Protein AF-A0A7Y5NGP0-F1 (afdb_monomer)

Nearest PDB structures (foldseek):
  4xt4-assembly1_A  TM=9.020E-01  e=5.538E-05  Mycobacterium tuberculosis H37Rv
  2p4g-assembly1_A-2  TM=9.207E-01  e=8.532E-04  Corynebacterium diphtheriae NCTC 13129
  5xux-assembly3_F  TM=7.851E-01  e=2.187E-02  Methanosarcina mazei Go1
  5xv0-assembly1_A  TM=7.737E-01  e=2.330E-02  Methanosarcina mazei Go1
  5xv2-assembly1_A-2  TM=7.845E-01  e=6.049E-02  Methanosarcina mazei Go1

pLDDT: mean 87.12, std 15.7, range [36.25, 97.5]

Mean predicted aligned error: 6.23 Å

Radius of gyration: 15.65 Å; Cα contacts (8 Å, |Δi|>4): 107; chains: 1; bounding box: 39×34×38 Å

Secondary structure (DSSP, 8-state):
----SSS--SSPP--S--HHHHHHHTPPPSSS---------TTS-SS-TTS-SGGG--HHHHHHHHHHHHT-S-EEEEHHHHHHHT-------HHHHHHHHHTT--S---EEEE-S--

Solvent-accessible surface area (backbone atoms only — not comparable to full-atom values): 7896 Å² total; per-residue (Å²): 136,86,82,89,62,99,57,89,76,84,60,80,82,85,69,90,69,50,72,68,50,48,50,64,75,64,54,77,71,90,77,93,79,87,82,89,86,85,68,60,50,96,89,66,43,57,43,34,98,86,71,33,50,73,74,71,55,52,74,70,56,49,53,52,52,52,51,56,53,42,74,37,83,58,47,78,45,49,44,65,54,42,62,76,71,61,63,68,89,67,72,53,60,77,89,46,45,64,67,24,44,78,70,73,44,67,77,73,44,51,73,46,73,47,68,97,71,132

Structure (mmCIF, N/CA/C/O backbone):
data_AF-A0A7Y5NGP0-F1
#
_entry.id   AF-A0A7Y5NGP0-F1
#
loop_
_atom_site.group_PDB
_atom_site.id
_atom_site.type_symbol
_atom_site.label_atom_id
_atom_site.label_alt_id
_atom_site.label_comp_id
_atom_site.label_asym_id
_atom_site.label_entity_id
_atom_site.label_seq_id
_atom_site.pdbx_PDB_ins_code
_atom_site.Cartn_x
_atom_site.Cartn_y
_atom_site.Cartn_z
_atom_site.occupancy
_atom_site.B_iso_or_equiv
_atom_site.auth_seq_id
_atom_site.auth_comp_id
_atom_site.auth_asym_id
_atom_site.auth_atom_id
_atom_site.pdbx_PDB_model_num
ATOM 1 N N . MET A 1 1 ? 1.055 -15.756 1.545 1.00 36.75 1 MET A N 1
ATOM 2 C CA . MET A 1 1 ? 2.058 -14.928 2.247 1.00 36.75 1 MET A CA 1
ATOM 3 C C . MET A 1 1 ? 3.434 -15.407 1.804 1.00 36.75 1 MET A C 1
ATOM 5 O O . MET A 1 1 ? 3.797 -16.524 2.141 1.00 36.75 1 MET A O 1
ATOM 9 N N . ARG A 1 2 ? 4.146 -14.650 0.958 1.00 38.06 2 ARG A N 1
ATOM 10 C CA . ARG A 1 2 ? 5.530 -14.975 0.566 1.00 38.06 2 ARG A CA 1
ATOM 11 C C . ARG A 1 2 ? 6.443 -14.203 1.513 1.00 38.06 2 ARG A C 1
ATOM 13 O O . ARG A 1 2 ? 6.460 -12.981 1.473 1.00 38.06 2 ARG A O 1
ATOM 20 N N . LEU A 1 3 ? 7.101 -14.919 2.417 1.00 36.25 3 LEU A N 1
ATOM 21 C CA . LEU A 1 3 ? 7.978 -14.350 3.436 1.00 36.25 3 LEU A CA 1
ATOM 22 C C . LEU A 1 3 ? 9.305 -13.909 2.786 1.00 36.25 3 LEU A C 1
ATOM 24 O O . LEU A 1 3 ? 9.927 -14.702 2.081 1.00 36.25 3 LEU A O 1
ATOM 28 N N . LEU A 1 4 ? 9.729 -12.663 3.017 1.00 46.25 4 LEU A N 1
ATOM 29 C CA . LEU A 1 4 ? 11.017 -12.106 2.581 1.00 46.25 4 LEU A CA 1
ATOM 30 C C . LEU A 1 4 ? 11.838 -11.727 3.828 1.00 46.25 4 LEU A C 1
ATOM 32 O O . LEU A 1 4 ? 11.944 -10.566 4.192 1.00 46.25 4 LEU A O 1
ATOM 36 N N . VAL A 1 5 ? 12.354 -12.730 4.534 1.00 41.84 5 VAL A N 1
ATOM 37 C CA . VAL A 1 5 ? 13.220 -12.597 5.726 1.00 41.84 5 VAL A CA 1
ATOM 38 C C . VAL A 1 5 ? 14.360 -13.608 5.531 1.00 41.84 5 VAL A C 1
ATOM 40 O O . VAL A 1 5 ? 14.097 -14.626 4.882 1.00 41.84 5 VAL A O 1
ATOM 43 N N . PRO A 1 6 ? 15.607 -13.384 6.002 1.00 39.66 6 PRO A N 1
ATOM 44 C CA . PRO A 1 6 ? 16.751 -14.208 5.610 1.00 39.66 6 PRO A CA 1
ATOM 45 C C . PRO A 1 6 ? 16.741 -15.596 6.274 1.00 39.66 6 PRO A C 1
ATOM 47 O O . PRO A 1 6 ? 17.521 -15.908 7.162 1.00 39.66 6 PRO A O 1
ATOM 50 N N . GLY A 1 7 ? 15.875 -16.470 5.777 1.00 42.53 7 GLY A N 1
ATOM 51 C CA . GLY A 1 7 ? 16.286 -17.788 5.325 1.00 42.53 7 GLY A CA 1
ATOM 52 C C . GLY A 1 7 ? 16.534 -17.674 3.826 1.00 42.53 7 GLY A C 1
ATOM 53 O O . GLY A 1 7 ? 15.884 -16.871 3.156 1.00 42.53 7 GLY A O 1
ATOM 54 N N . ARG A 1 8 ? 17.487 -18.431 3.276 1.00 49.25 8 ARG A N 1
ATOM 55 C CA . ARG A 1 8 ? 17.652 -18.523 1.819 1.00 49.25 8 ARG A CA 1
ATOM 56 C C . ARG A 1 8 ? 16.288 -18.894 1.243 1.00 49.25 8 ARG A C 1
ATOM 58 O O . ARG A 1 8 ? 15.870 -20.038 1.369 1.00 49.25 8 ARG A O 1
ATOM 65 N N . SER A 1 9 ? 15.593 -17.933 0.640 1.00 56.59 9 SER A N 1
ATOM 66 C CA . SER A 1 9 ? 14.243 -18.137 0.108 1.00 56.59 9 SER A CA 1
ATOM 67 C C . SER A 1 9 ? 14.227 -19.199 -0.996 1.00 56.59 9 SER A C 1
ATOM 69 O O . SER A 1 9 ? 13.156 -19.602 -1.435 1.00 56.59 9 SER A O 1
ATOM 71 N N . GLY A 1 10 ? 15.409 -19.622 -1.474 1.00 52.28 10 GLY A N 1
ATOM 72 C CA . GLY A 1 10 ? 15.593 -20.466 -2.651 1.00 52.28 10 GLY A CA 1
ATOM 73 C C . GLY A 1 10 ? 15.205 -19.745 -3.939 1.00 52.28 10 GLY A C 1
ATOM 74 O O . GLY A 1 10 ? 15.328 -20.304 -5.022 1.00 52.28 10 GLY A O 1
ATOM 75 N N . LEU A 1 11 ? 14.737 -18.503 -3.820 1.00 53.16 11 LEU A N 1
ATOM 76 C CA . LEU A 1 11 ? 14.261 -17.693 -4.915 1.00 53.16 11 LEU A CA 1
ATOM 77 C C . LEU A 1 11 ? 15.411 -16.781 -5.328 1.00 53.16 11 LEU A C 1
ATOM 79 O O . LEU A 1 11 ? 16.079 -16.220 -4.451 1.00 53.16 11 LEU A O 1
ATOM 83 N N . PRO A 1 12 ? 15.662 -16.636 -6.637 1.00 53.91 12 PRO A N 1
ATOM 84 C CA . PRO A 1 12 ? 16.647 -15.680 -7.106 1.00 53.91 12 PRO A CA 1
ATOM 85 C C . PRO A 1 12 ? 16.307 -14.306 -6.524 1.00 53.91 12 PRO A C 1
ATOM 87 O O . PRO A 1 12 ? 15.133 -13.921 -6.472 1.00 53.91 12 PRO A O 1
ATOM 90 N N . ALA A 1 13 ? 17.330 -13.596 -6.044 1.00 55.75 13 ALA A N 1
ATOM 91 C CA . ALA A 1 13 ? 17.167 -12.202 -5.672 1.00 55.75 13 ALA A CA 1
ATOM 92 C C . ALA A 1 13 ? 16.635 -11.463 -6.903 1.00 55.75 13 ALA A C 1
ATOM 94 O O . ALA A 1 13 ? 17.232 -11.530 -7.977 1.00 55.75 13 ALA A O 1
ATOM 95 N N . LEU A 1 14 ? 15.484 -10.815 -6.754 1.00 60.25 14 LEU A N 1
ATOM 96 C CA . LEU A 1 14 ? 14.992 -9.900 -7.768 1.00 60.25 14 LEU A CA 1
ATOM 97 C C . LEU A 1 14 ? 15.787 -8.606 -7.575 1.00 60.25 14 LEU A C 1
ATOM 99 O O . LEU A 1 14 ? 15.468 -7.818 -6.691 1.00 60.25 14 LEU A O 1
ATOM 103 N N . ALA A 1 15 ? 16.886 -8.466 -8.312 1.00 63.62 15 ALA A N 1
ATOM 104 C CA . ALA A 1 15 ? 17.643 -7.223 -8.395 1.00 63.62 15 ALA A CA 1
ATOM 105 C C . ALA A 1 15 ? 17.065 -6.355 -9.520 1.00 63.62 15 ALA A C 1
ATOM 107 O O . ALA A 1 15 ? 16.530 -6.891 -10.492 1.00 63.62 15 ALA A O 1
ATOM 108 N N . ASP A 1 16 ? 17.171 -5.035 -9.363 1.00 71.69 16 ASP A N 1
ATOM 109 C CA . ASP A 1 16 ? 16.907 -4.055 -10.424 1.00 71.69 16 ASP A CA 1
ATOM 110 C C . ASP A 1 16 ? 15.495 -4.139 -11.036 1.00 71.69 16 ASP A C 1
ATOM 112 O O . ASP A 1 16 ? 15.316 -4.030 -12.249 1.00 71.69 16 ASP A O 1
ATOM 116 N N . LEU A 1 17 ? 14.472 -4.358 -10.198 1.00 83.00 17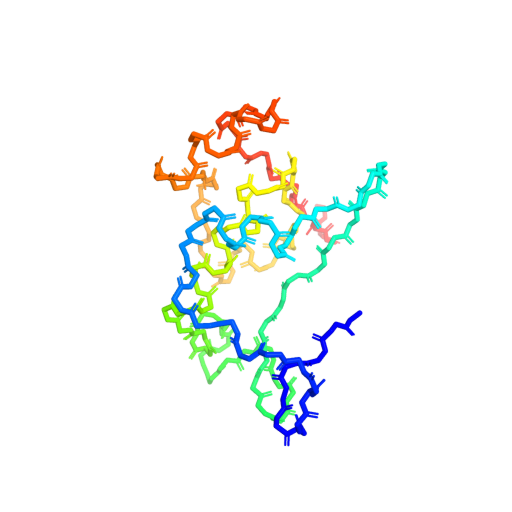 LEU A N 1
ATOM 117 C CA . LEU A 1 17 ? 13.084 -4.292 -10.653 1.00 83.00 17 LEU A CA 1
ATOM 118 C C . LEU A 1 17 ? 12.686 -2.841 -10.929 1.00 83.00 17 LEU A C 1
ATOM 120 O O . LEU A 1 17 ? 12.701 -2.006 -10.026 1.00 83.00 17 LEU A O 1
ATOM 124 N N . ASP A 1 18 ? 12.265 -2.583 -12.161 1.00 88.75 18 ASP A N 1
ATOM 125 C CA . ASP A 1 18 ? 11.506 -1.394 -12.523 1.00 88.75 18 ASP A CA 1
ATOM 126 C C . ASP A 1 18 ? 10.024 -1.538 -12.121 1.00 88.75 18 ASP A C 1
ATOM 128 O O . ASP A 1 18 ? 9.573 -2.584 -11.635 1.00 88.75 18 ASP A O 1
ATOM 132 N N . ASP A 1 19 ? 9.243 -0.480 -12.340 1.00 90.25 19 ASP A N 1
ATOM 133 C CA . ASP A 1 19 ? 7.815 -0.456 -12.010 1.00 90.25 19 ASP A CA 1
ATOM 134 C C . ASP A 1 19 ? 7.036 -1.578 -12.718 1.00 90.25 19 ASP A C 1
ATOM 136 O O . ASP A 1 19 ? 6.185 -2.230 -12.110 1.00 90.25 19 ASP A O 1
ATOM 140 N N . ALA A 1 20 ? 7.365 -1.874 -13.981 1.00 91.88 20 ALA A N 1
ATOM 141 C CA . ALA A 1 20 ? 6.750 -2.965 -14.737 1.00 91.88 20 ALA A CA 1
ATOM 142 C C . ALA A 1 20 ? 7.079 -4.341 -14.125 1.00 91.88 20 ALA A C 1
ATOM 144 O O . ALA A 1 20 ? 6.213 -5.218 -14.001 1.00 91.88 20 ALA A O 1
ATOM 145 N N . GLY A 1 21 ? 8.325 -4.530 -13.692 1.00 91.81 21 GLY A N 1
ATOM 146 C CA . GLY A 1 21 ? 8.778 -5.699 -12.953 1.00 91.81 21 GLY A CA 1
ATOM 147 C C . GLY A 1 21 ? 8.018 -5.875 -11.642 1.00 91.81 21 GLY A C 1
ATOM 148 O O . GLY A 1 21 ? 7.555 -6.984 -11.352 1.00 91.81 21 GLY A O 1
ATOM 149 N N . LEU A 1 22 ? 7.822 -4.794 -10.884 1.00 91.94 22 LEU A N 1
ATOM 150 C CA . LEU A 1 22 ? 7.032 -4.805 -9.652 1.00 91.94 22 LEU A CA 1
ATOM 151 C C . LEU A 1 22 ? 5.551 -5.108 -9.916 1.00 91.94 22 LEU A C 1
ATOM 153 O O . LEU A 1 22 ? 4.981 -5.937 -9.205 1.00 91.94 22 LEU A O 1
ATOM 157 N N . PHE A 1 23 ? 4.946 -4.538 -10.963 1.00 92.75 23 PHE A N 1
ATOM 158 C CA . PHE A 1 23 ? 3.572 -4.852 -11.382 1.00 92.75 23 PHE A CA 1
ATOM 159 C C . PHE A 1 23 ? 3.387 -6.344 -11.650 1.00 92.75 23 PHE A C 1
ATOM 161 O O . PHE A 1 23 ? 2.423 -6.948 -11.181 1.00 92.75 23 PHE A O 1
ATOM 168 N N . ARG A 1 24 ? 4.344 -6.965 -12.345 1.00 90.94 24 ARG A N 1
ATOM 169 C CA . ARG A 1 24 ? 4.316 -8.404 -12.629 1.00 90.94 24 ARG A CA 1
ATOM 170 C C . ARG A 1 24 ? 4.471 -9.247 -11.364 1.00 90.94 24 ARG A C 1
ATOM 172 O O . ARG A 1 24 ? 3.759 -10.233 -11.198 1.00 90.94 24 ARG A O 1
ATOM 179 N N . VAL A 1 25 ? 5.389 -8.880 -10.468 1.00 91.62 25 VAL A N 1
ATOM 180 C CA . VAL A 1 25 ? 5.634 -9.621 -9.215 1.00 91.62 25 VAL A CA 1
ATOM 181 C C . VAL A 1 25 ? 4.440 -9.527 -8.264 1.00 91.62 25 VAL A C 1
ATOM 183 O O . VAL A 1 25 ? 4.124 -10.498 -7.574 1.00 91.62 25 VAL A O 1
ATOM 186 N N . TYR A 1 26 ? 3.765 -8.379 -8.248 1.00 93.50 26 TYR A N 1
ATOM 187 C CA . TYR A 1 26 ? 2.604 -8.113 -7.406 1.00 93.50 26 TYR A CA 1
ATOM 188 C C . TYR A 1 26 ? 1.263 -8.290 -8.123 1.00 93.50 26 TYR A C 1
ATOM 190 O O . TYR A 1 26 ? 0.235 -7.943 -7.531 1.00 93.50 26 TYR A O 1
ATOM 198 N N . ALA A 1 27 ? 1.231 -8.862 -9.328 1.00 92.31 27 ALA A N 1
ATOM 199 C CA . ALA A 1 27 ? -0.002 -9.070 -10.077 1.00 92.31 27 ALA A CA 1
ATOM 200 C C . ALA A 1 27 ? -1.063 -9.790 -9.224 1.00 92.31 27 ALA A C 1
ATOM 202 O O . ALA A 1 27 ? -0.765 -10.675 -8.411 1.00 92.31 27 ALA A O 1
ATOM 2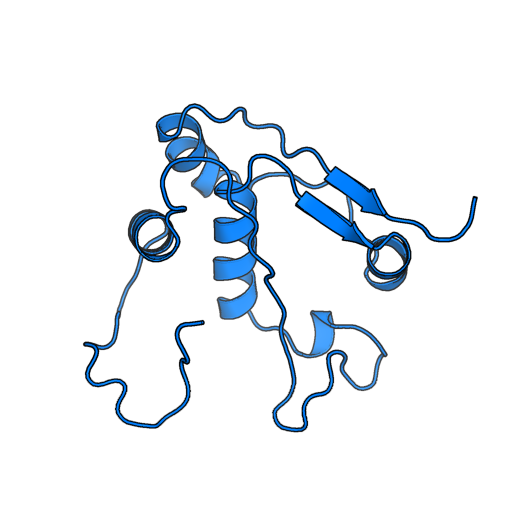03 N N . CYS A 1 28 ? -2.313 -9.353 -9.352 1.00 89.12 28 CYS A N 1
ATOM 204 C CA . CYS A 1 28 ? -3.435 -9.999 -8.684 1.00 89.12 28 CYS A CA 1
ATOM 205 C C . CYS A 1 28 ? -3.838 -11.263 -9.462 1.00 89.12 28 CYS A C 1
ATOM 207 O O . CYS A 1 28 ? -3.773 -11.250 -10.690 1.00 89.12 28 CYS A O 1
ATOM 209 N N . PRO A 1 29 ? -4.262 -12.342 -8.780 1.00 89.94 29 PRO A N 1
ATOM 210 C CA . PRO A 1 29 ? -4.888 -13.479 -9.448 1.00 89.94 29 PRO A CA 1
ATOM 211 C C . PRO A 1 29 ? -6.177 -13.074 -10.172 1.00 89.94 29 PRO A C 1
ATOM 213 O O . PRO A 1 29 ? -6.799 -12.069 -9.816 1.00 89.94 29 PRO A O 1
ATOM 216 N N . ASP A 1 30 ? -6.617 -13.906 -11.114 1.00 88.12 30 ASP A N 1
ATOM 217 C CA . ASP A 1 30 ? -7.909 -13.733 -11.775 1.00 88.12 30 ASP A CA 1
ATOM 218 C C . ASP A 1 30 ? -9.075 -13.806 -10.771 1.00 88.12 30 ASP A C 1
ATOM 220 O O . ASP A 1 30 ? -9.078 -14.600 -9.825 1.00 88.12 30 ASP A O 1
ATOM 224 N N . GLY A 1 31 ? -10.108 -12.994 -11.005 1.00 91.56 31 GLY A N 1
ATOM 225 C CA . GLY A 1 31 ? -11.312 -12.947 -10.177 1.00 91.56 31 GLY A CA 1
ATOM 226 C C . GLY A 1 31 ? -11.241 -11.950 -9.014 1.00 91.56 31 GLY A C 1
ATOM 227 O O . GLY A 1 31 ? -10.535 -10.944 -9.055 1.00 91.56 31 GLY A O 1
ATOM 228 N N . ARG A 1 32 ? -12.060 -12.178 -7.976 1.00 93.25 32 ARG A N 1
ATOM 229 C CA . ARG A 1 32 ? -12.149 -11.275 -6.816 1.00 93.25 32 ARG A CA 1
ATOM 230 C C . ARG A 1 32 ? -11.002 -11.556 -5.854 1.00 93.25 32 ARG A C 1
ATOM 232 O O . ARG A 1 32 ? -10.895 -12.660 -5.327 1.00 93.25 32 ARG A O 1
ATOM 239 N N . TRP A 1 33 ? -10.208 -10.532 -5.569 1.00 95.06 33 TRP A N 1
ATOM 240 C CA . TRP A 1 33 ? -9.055 -10.638 -4.687 1.00 95.06 33 TRP A CA 1
ATOM 241 C C . TRP A 1 33 ? -8.992 -9.464 -3.711 1.00 95.06 33 TRP A C 1
ATOM 243 O O . TRP A 1 33 ? -9.329 -8.333 -4.058 1.00 95.06 33 TRP A O 1
ATOM 253 N N . VAL A 1 34 ? -8.531 -9.737 -2.492 1.00 95.75 34 VAL A N 1
ATOM 254 C CA . VAL A 1 34 ? -8.229 -8.719 -1.481 1.00 95.75 34 VAL A CA 1
ATOM 255 C C . VAL A 1 34 ? -6.805 -8.949 -0.992 1.00 95.75 34 VAL A C 1
ATOM 257 O O . VAL A 1 34 ? -6.427 -10.069 -0.651 1.00 95.75 34 VAL A O 1
ATOM 260 N N . ARG A 1 35 ? -6.012 -7.877 -0.946 1.00 96.19 35 ARG A N 1
ATOM 261 C CA . ARG A 1 35 ? -4.651 -7.878 -0.405 1.00 96.19 35 ARG A CA 1
ATOM 262 C C . ARG A 1 35 ? -4.571 -6.908 0.767 1.00 96.19 35 ARG A C 1
ATOM 264 O O . ARG A 1 35 ? -5.003 -5.768 0.650 1.00 96.19 35 ARG A O 1
ATOM 271 N N . CYS A 1 36 ? -3.948 -7.349 1.855 1.00 96.06 36 CYS A N 1
ATOM 272 C CA . CYS A 1 36 ? -3.502 -6.464 2.926 1.00 96.06 36 CYS A CA 1
ATOM 273 C C . CYS A 1 36 ? -2.026 -6.124 2.708 1.00 96.06 36 CYS A C 1
ATOM 275 O O . CYS A 1 36 ? -1.222 -7.025 2.467 1.00 96.06 36 CYS A O 1
ATOM 277 N N . ASN A 1 37 ? -1.684 -4.841 2.808 1.00 94.81 37 ASN A N 1
ATOM 278 C CA . ASN A 1 37 ? -0.310 -4.355 2.830 1.00 94.81 37 ASN A CA 1
ATOM 279 C C . ASN A 1 37 ? -0.072 -3.636 4.157 1.00 94.81 37 ASN A C 1
ATOM 281 O O . ASN A 1 37 ? -0.843 -2.742 4.500 1.00 94.81 37 ASN A O 1
ATOM 285 N N . MET A 1 38 ? 0.944 -4.058 4.900 1.00 93.62 38 MET A N 1
ATOM 286 C CA . MET A 1 38 ? 1.274 -3.555 6.234 1.00 93.62 38 MET A CA 1
ATOM 287 C C . MET A 1 38 ? 2.790 -3.575 6.410 1.00 93.62 38 MET A C 1
ATOM 289 O O . MET A 1 38 ? 3.466 -4.420 5.825 1.00 93.62 38 MET A O 1
ATOM 293 N N . VAL A 1 39 ? 3.293 -2.690 7.265 1.00 93.94 39 VAL A N 1
ATOM 294 C CA . VAL A 1 39 ? 4.676 -2.686 7.750 1.00 93.94 39 VAL A CA 1
ATOM 295 C C . VAL A 1 39 ? 4.669 -2.943 9.256 1.00 93.94 39 VAL A C 1
ATOM 297 O O . VAL A 1 39 ? 3.705 -2.606 9.946 1.00 93.94 39 VAL A O 1
ATOM 300 N N . THR A 1 40 ? 5.722 -3.577 9.759 1.00 94.94 40 THR A N 1
ATOM 301 C CA . THR A 1 40 ? 5.917 -3.819 11.188 1.00 94.94 40 THR A CA 1
ATOM 302 C C . THR A 1 40 ? 7.394 -3.717 11.530 1.00 94.94 40 THR A C 1
ATOM 304 O O . THR A 1 40 ? 8.246 -4.128 10.741 1.00 94.94 40 THR A O 1
ATOM 307 N N . SER A 1 41 ? 7.703 -3.222 12.724 1.00 94.06 41 SER A N 1
ATOM 308 C CA . SER A 1 41 ? 9.025 -3.389 13.322 1.00 94.06 41 SER A CA 1
ATOM 309 C C . SER A 1 41 ? 9.298 -4.866 13.640 1.00 94.06 41 SER A C 1
ATOM 311 O O . SER A 1 41 ? 8.395 -5.711 13.615 1.00 94.06 41 SER A O 1
ATOM 313 N N . LEU A 1 42 ? 10.558 -5.183 13.957 1.00 94.25 42 LEU A N 1
ATOM 314 C CA . LEU A 1 42 ? 11.013 -6.551 14.233 1.00 94.25 42 LEU A CA 1
ATOM 315 C C . LEU A 1 42 ? 10.305 -7.198 15.436 1.00 94.25 42 LEU A C 1
ATOM 317 O O . LEU A 1 42 ? 10.121 -8.412 15.461 1.00 94.25 42 LEU A O 1
ATOM 321 N N . ASP A 1 43 ? 9.902 -6.395 16.417 1.00 93.56 43 ASP A N 1
ATOM 322 C CA . ASP A 1 43 ? 9.151 -6.815 17.603 1.00 93.56 43 ASP A CA 1
ATOM 323 C C . ASP A 1 43 ? 7.628 -6.867 17.378 1.00 93.56 43 ASP A C 1
ATOM 325 O O . ASP A 1 43 ? 6.884 -7.203 18.298 1.00 93.56 43 ASP A O 1
ATOM 329 N N . GLY A 1 44 ? 7.150 -6.592 16.160 1.00 94.00 44 GLY A N 1
ATOM 330 C CA . GLY A 1 44 ? 5.736 -6.719 15.802 1.00 94.00 44 GLY A CA 1
ATOM 331 C C . GLY A 1 44 ? 4.906 -5.441 15.965 1.00 94.00 44 GLY A C 1
ATOM 332 O O . GLY A 1 44 ? 3.681 -5.502 15.831 1.00 94.00 44 GLY A O 1
ATOM 333 N N . ALA A 1 45 ? 5.522 -4.293 16.266 1.00 95.31 45 ALA A N 1
ATOM 334 C CA . ALA A 1 45 ? 4.796 -3.033 16.376 1.00 95.31 45 ALA A CA 1
ATOM 335 C C . ALA A 1 45 ? 4.444 -2.465 14.989 1.00 95.31 45 ALA A C 1
ATOM 337 O O . ALA A 1 45 ? 5.287 -2.337 14.103 1.00 95.31 45 ALA A O 1
ATOM 338 N N . ALA A 1 46 ? 3.181 -2.068 14.818 1.00 93.31 46 ALA A N 1
ATOM 339 C CA . ALA A 1 46 ? 2.679 -1.462 13.580 1.00 93.31 46 ALA A CA 1
ATOM 340 C C . ALA A 1 46 ? 2.969 0.049 13.473 1.00 93.31 46 ALA A C 1
ATOM 342 O O . ALA A 1 46 ? 2.656 0.672 12.459 1.00 93.31 46 ALA A O 1
ATOM 343 N N . THR A 1 47 ? 3.520 0.649 14.528 1.00 95.25 47 THR A N 1
ATOM 344 C CA . THR A 1 47 ? 3.808 2.082 14.617 1.00 95.25 47 THR A CA 1
ATOM 345 C C . THR A 1 47 ? 5.134 2.316 15.322 1.00 95.25 47 THR A C 1
ATOM 347 O O . THR A 1 47 ? 5.471 1.582 16.252 1.00 95.25 47 THR A O 1
ATOM 350 N N . GLY A 1 48 ? 5.847 3.370 14.936 1.00 93.00 48 GLY A N 1
ATOM 351 C CA . GLY A 1 48 ? 7.031 3.822 15.656 1.00 93.00 48 GLY A CA 1
ATOM 352 C C . GLY A 1 48 ? 6.696 4.598 16.936 1.00 93.00 48 GLY A C 1
ATOM 353 O O . GLY A 1 48 ? 5.531 4.691 17.337 1.00 93.00 48 GLY A O 1
ATOM 354 N N . PRO A 1 49 ? 7.715 5.190 17.588 1.00 93.19 49 PRO A N 1
ATOM 355 C CA . PRO A 1 49 ? 7.557 5.921 18.851 1.00 93.19 49 PRO A CA 1
ATOM 356 C C . PRO A 1 49 ? 6.597 7.119 18.791 1.00 93.19 49 PRO A C 1
ATOM 358 O O . PRO A 1 49 ? 6.101 7.563 19.822 1.00 93.19 49 PRO A O 1
ATOM 361 N N . ASP A 1 50 ? 6.331 7.645 17.595 1.00 92.38 50 ASP A N 1
ATOM 362 C CA . ASP A 1 50 ? 5.396 8.744 17.335 1.00 92.38 50 ASP A CA 1
ATOM 363 C C . ASP A 1 50 ? 3.941 8.278 17.125 1.00 92.38 50 ASP A C 1
ATOM 365 O O . ASP A 1 50 ? 3.061 9.095 16.847 1.00 92.38 50 ASP A O 1
ATOM 369 N N . GLY A 1 51 ? 3.675 6.972 17.250 1.00 92.06 51 GLY A N 1
ATOM 370 C CA . GLY A 1 51 ? 2.351 6.382 17.057 1.00 92.06 51 GLY A CA 1
ATOM 371 C C . GLY A 1 51 ? 1.909 6.299 15.595 1.00 92.06 51 GLY A C 1
ATOM 372 O O . GLY A 1 51 ? 0.727 6.062 15.339 1.00 92.06 51 GLY A O 1
ATOM 373 N N . LYS A 1 52 ? 2.830 6.481 14.639 1.00 91.94 52 LYS A N 1
ATOM 374 C CA . LYS A 1 52 ? 2.556 6.396 13.200 1.00 91.94 52 LYS A CA 1
ATOM 375 C C . LYS A 1 52 ? 3.252 5.203 12.566 1.00 91.94 52 LYS A C 1
ATOM 377 O O . LYS A 1 52 ? 4.340 4.808 12.967 1.00 91.94 52 LYS A O 1
ATOM 382 N N . SER A 1 53 ? 2.626 4.636 11.547 1.00 90.06 53 SER A N 1
ATOM 383 C CA . SER A 1 53 ? 3.229 3.618 10.681 1.00 90.06 53 SER A CA 1
ATOM 384 C C . SER A 1 53 ? 4.247 4.226 9.714 1.00 90.06 53 SER A C 1
ATOM 386 O O . SER A 1 53 ? 5.212 3.564 9.338 1.00 90.06 53 SER A O 1
ATOM 388 N N . GLY A 1 54 ? 4.088 5.506 9.356 1.00 87.62 54 GLY A N 1
ATOM 389 C CA . GLY A 1 54 ? 5.029 6.210 8.481 1.00 87.62 54 GLY A CA 1
ATOM 390 C C . GLY A 1 54 ? 6.453 6.294 9.043 1.00 87.62 54 GLY A C 1
ATOM 391 O O . GLY A 1 54 ? 7.406 6.277 8.273 1.00 87.62 54 GLY A O 1
ATOM 392 N N . SER A 1 55 ? 6.624 6.319 10.369 1.00 90.62 55 SER A N 1
ATOM 393 C CA . SER A 1 55 ? 7.944 6.423 11.013 1.00 90.62 55 SER A CA 1
ATOM 394 C C . SER A 1 55 ? 8.760 5.129 11.002 1.00 90.62 55 SER A C 1
ATOM 396 O O . SER A 1 55 ? 9.951 5.159 11.307 1.00 90.62 55 SER A O 1
ATOM 398 N N . ILE A 1 56 ? 8.139 4.004 10.640 1.00 93.44 56 ILE A N 1
ATOM 399 C CA . ILE A 1 56 ? 8.800 2.699 10.479 1.00 93.44 56 ILE A CA 1
ATOM 400 C C . ILE A 1 56 ? 8.859 2.251 9.011 1.00 93.44 56 ILE A C 1
ATOM 402 O O . ILE A 1 56 ? 9.227 1.114 8.731 1.00 93.44 56 ILE A O 1
ATOM 406 N N . ASN A 1 57 ? 8.484 3.135 8.084 1.00 89.88 57 ASN A N 1
ATOM 407 C CA . ASN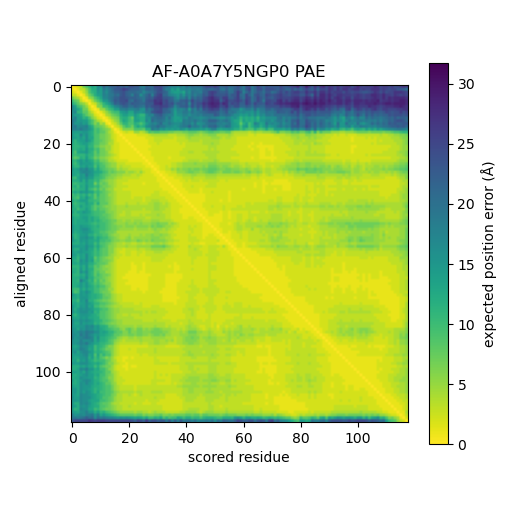 A 1 57 ? 8.540 2.932 6.639 1.00 89.88 57 ASN A CA 1
ATOM 408 C C . ASN A 1 57 ? 9.851 3.515 6.063 1.00 89.88 57 ASN A C 1
ATOM 410 O O . ASN A 1 57 ? 10.530 4.307 6.720 1.00 89.88 57 ASN A O 1
ATOM 414 N N . ASN A 1 58 ? 10.221 3.138 4.840 1.00 88.12 58 ASN A N 1
ATOM 415 C CA . ASN A 1 58 ? 11.381 3.674 4.124 1.00 88.12 58 ASN A CA 1
ATOM 416 C C . ASN A 1 58 ? 11.061 3.903 2.634 1.00 88.12 58 ASN A C 1
ATOM 418 O O . ASN A 1 58 ? 9.974 3.599 2.152 1.00 88.12 58 ASN A O 1
ATOM 422 N N . GLU A 1 59 ? 12.016 4.438 1.874 1.00 87.56 59 GLU A N 1
ATOM 423 C CA . GLU A 1 59 ? 11.809 4.734 0.449 1.00 87.56 59 GLU A CA 1
ATOM 424 C C . GLU A 1 59 ? 11.412 3.500 -0.380 1.00 87.56 59 GLU A C 1
ATOM 426 O O . GLU A 1 59 ? 10.549 3.594 -1.252 1.00 87.56 59 GLU A O 1
ATOM 431 N N . ALA A 1 60 ? 11.981 2.328 -0.090 1.00 87.31 60 ALA A N 1
ATOM 432 C CA . ALA A 1 60 ? 11.656 1.099 -0.810 1.00 87.31 60 ALA A CA 1
ATOM 433 C C . ALA A 1 60 ? 10.236 0.601 -0.489 1.00 87.31 60 ALA A C 1
ATOM 435 O O . ALA A 1 60 ? 9.506 0.171 -1.387 1.00 87.31 60 ALA A O 1
ATOM 436 N N . ASP A 1 61 ? 9.817 0.701 0.772 1.00 90.44 61 ASP A N 1
ATOM 437 C CA . ASP A 1 61 ? 8.445 0.408 1.186 1.00 90.44 61 ASP A CA 1
ATOM 438 C C . ASP A 1 61 ? 7.442 1.343 0.487 1.00 90.44 61 ASP A C 1
ATOM 440 O O . ASP A 1 61 ? 6.385 0.887 0.041 1.00 90.44 61 ASP A O 1
ATOM 444 N N . HIS A 1 62 ? 7.783 2.625 0.316 1.00 89.62 62 HIS A N 1
ATOM 445 C CA . HIS A 1 62 ? 6.965 3.583 -0.431 1.00 89.62 62 HIS A CA 1
ATOM 446 C C . HIS A 1 62 ? 6.805 3.217 -1.911 1.00 89.62 62 HIS A C 1
ATOM 448 O O . HIS A 1 62 ? 5.695 3.317 -2.436 1.00 89.62 62 HIS A O 1
ATOM 454 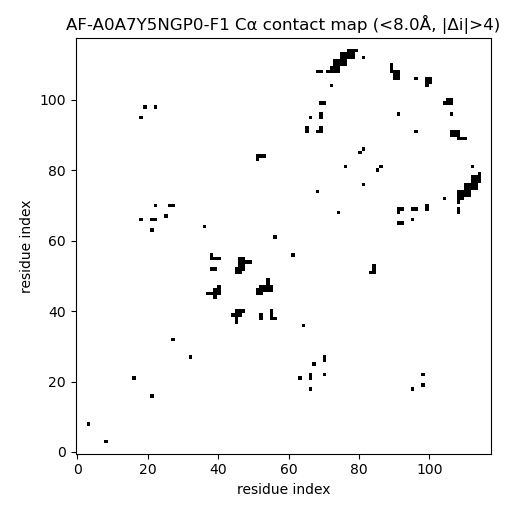N N . VAL A 1 63 ? 7.866 2.741 -2.571 1.00 92.00 63 VAL A N 1
ATOM 455 C CA . VAL A 1 63 ? 7.790 2.270 -3.967 1.00 92.00 63 VAL A CA 1
ATOM 456 C C . VAL A 1 63 ? 6.773 1.133 -4.094 1.00 92.00 63 VAL A C 1
ATOM 458 O O . VAL A 1 63 ? 5.861 1.186 -4.921 1.00 92.00 63 VAL A O 1
ATOM 461 N N . VAL A 1 64 ? 6.868 0.120 -3.227 1.00 93.38 64 VAL A N 1
ATOM 462 C CA . VAL A 1 64 ? 5.919 -1.004 -3.235 1.00 93.38 64 VAL A CA 1
ATOM 463 C C . VAL A 1 64 ? 4.508 -0.530 -2.887 1.00 93.38 64 VAL A C 1
ATOM 465 O O . VAL A 1 64 ? 3.540 -0.958 -3.513 1.00 93.38 64 VAL A O 1
ATOM 468 N N . PHE A 1 65 ? 4.366 0.369 -1.915 1.00 92.81 65 PHE A N 1
ATOM 469 C CA . PHE A 1 65 ? 3.079 0.926 -1.513 1.00 92.81 65 PHE A CA 1
ATOM 470 C C . PHE A 1 65 ? 2.352 1.635 -2.668 1.00 92.81 65 PHE A C 1
ATOM 472 O O . PHE A 1 65 ? 1.156 1.399 -2.865 1.00 92.81 65 PHE A O 1
ATOM 479 N N . GLU A 1 66 ? 3.065 2.431 -3.469 1.00 94.62 66 GLU A N 1
ATOM 480 C CA . GLU A 1 66 ? 2.512 3.106 -4.650 1.00 94.62 66 GLU A CA 1
ATOM 481 C C . GLU A 1 66 ? 2.159 2.120 -5.772 1.00 94.62 66 GLU A C 1
ATOM 483 O O . GLU A 1 66 ? 1.063 2.195 -6.331 1.00 94.62 66 GLU A O 1
ATOM 488 N N . VAL A 1 67 ? 3.003 1.114 -6.036 1.00 96.25 67 VAL A N 1
ATOM 489 C CA . VAL A 1 67 ? 2.679 0.037 -6.994 1.00 96.25 67 VAL A CA 1
ATOM 490 C C . VAL A 1 67 ? 1.408 -0.708 -6.585 1.00 96.25 67 VAL A C 1
ATOM 492 O O . VAL A 1 67 ? 0.520 -0.948 -7.403 1.00 96.25 67 VAL A O 1
ATOM 495 N N . LEU A 1 68 ? 1.272 -1.051 -5.304 1.00 96.38 68 LEU A N 1
ATOM 496 C CA . LEU A 1 68 ? 0.095 -1.756 -4.799 1.00 96.38 68 LEU A CA 1
ATOM 497 C C . LEU A 1 68 ? -1.180 -0.911 -4.900 1.00 96.38 68 LEU A C 1
ATOM 499 O O . LEU 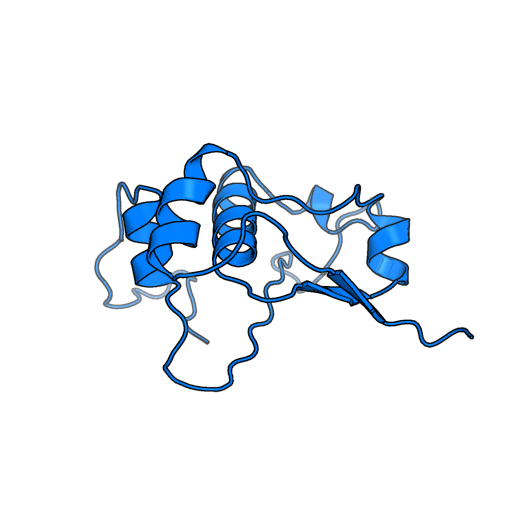A 1 68 ? -2.248 -1.451 -5.203 1.00 96.38 68 LEU A O 1
ATOM 503 N N . ARG A 1 69 ? -1.079 0.405 -4.699 1.00 95.69 69 ARG A N 1
ATOM 504 C CA . ARG A 1 69 ? -2.176 1.348 -4.957 1.00 95.69 69 ARG A CA 1
ATOM 505 C C . ARG A 1 69 ? -2.537 1.400 -6.440 1.00 95.69 69 ARG A C 1
ATOM 507 O O . ARG A 1 69 ? -3.715 1.292 -6.773 1.00 95.69 69 ARG A O 1
ATOM 514 N N . ALA A 1 70 ? -1.545 1.480 -7.322 1.00 96.81 70 ALA A N 1
ATOM 515 C CA . ALA A 1 70 ? -1.748 1.519 -8.767 1.00 96.81 70 ALA A CA 1
ATOM 516 C 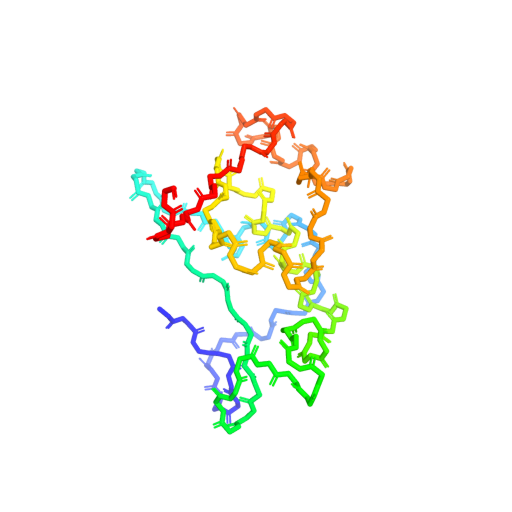C . ALA A 1 70 ? -2.356 0.221 -9.332 1.00 96.81 70 ALA A C 1
ATOM 518 O O . ALA A 1 70 ? -3.112 0.276 -10.300 1.00 96.81 70 ALA A O 1
ATOM 519 N N . LEU A 1 71 ? -2.112 -0.928 -8.695 1.00 96.62 71 LEU A N 1
ATOM 520 C CA . LEU A 1 71 ? -2.751 -2.215 -9.015 1.00 96.62 71 LEU A CA 1
ATOM 521 C C . LEU A 1 71 ? -4.186 -2.350 -8.472 1.00 96.62 71 LEU A C 1
ATOM 523 O O . LEU A 1 71 ? -4.900 -3.291 -8.823 1.00 96.62 71 LEU A O 1
ATOM 527 N N . SER A 1 72 ? -4.616 -1.461 -7.574 1.00 96.50 72 SER A N 1
ATOM 528 C CA . SER A 1 72 ? -5.878 -1.611 -6.848 1.00 96.50 72 SER A CA 1
ATOM 529 C C . SER A 1 72 ? -7.047 -0.947 -7.573 1.00 96.50 72 SER A C 1
ATOM 531 O O . SER A 1 72 ? -6.971 0.201 -8.009 1.00 96.50 72 SER A O 1
ATOM 533 N N . HIS A 1 73 ? -8.183 -1.642 -7.633 1.00 95.81 73 HIS A N 1
ATOM 534 C CA . HIS A 1 73 ? -9.450 -1.048 -8.073 1.00 95.81 73 HIS A CA 1
ATOM 535 C C . HIS A 1 73 ? -10.008 -0.072 -7.028 1.00 95.81 73 HIS A C 1
ATOM 537 O O . HIS A 1 73 ? -10.665 0.905 -7.367 1.00 95.81 73 HIS A O 1
ATOM 543 N N . VAL A 1 74 ? -9.762 -0.361 -5.749 1.00 96.56 74 VAL A N 1
ATOM 544 C CA . VAL A 1 74 ? -10.220 0.414 -4.595 1.00 96.56 74 VAL A CA 1
ATOM 545 C C . VAL A 1 74 ? -9.251 0.202 -3.436 1.00 96.56 74 VAL A C 1
ATOM 547 O O . VAL A 1 74 ? -8.734 -0.902 -3.258 1.00 96.56 74 VAL A O 1
ATOM 550 N N . VAL A 1 75 ? -9.025 1.238 -2.631 1.00 97.06 75 VAL A N 1
ATOM 551 C CA . VAL A 1 75 ? -8.261 1.140 -1.380 1.00 97.06 75 VAL A CA 1
ATOM 552 C C . VAL A 1 75 ? -9.221 1.201 -0.203 1.00 97.06 75 VAL A C 1
ATOM 554 O O . VAL A 1 75 ? -9.955 2.172 -0.041 1.00 97.06 75 VAL A O 1
ATOM 557 N N . VAL A 1 76 ? -9.203 0.172 0.640 1.00 97.12 76 VAL A N 1
ATOM 558 C CA . VAL A 1 76 ? -9.968 0.141 1.891 1.00 97.12 76 VAL A CA 1
ATOM 559 C C . VAL A 1 76 ? -9.037 0.501 3.040 1.00 97.12 76 VAL A C 1
ATOM 561 O O . VAL A 1 76 ? -7.977 -0.104 3.190 1.00 97.12 76 VAL A O 1
ATOM 564 N N . VAL A 1 77 ? -9.421 1.475 3.861 1.00 95.88 77 VAL A N 1
ATOM 565 C CA . VAL A 1 77 ? -8.591 1.955 4.972 1.00 95.88 77 VAL A CA 1
ATOM 566 C C . VAL A 1 77 ? -9.456 2.350 6.168 1.00 95.88 77 VAL A C 1
ATOM 568 O O . VAL A 1 77 ? -10.573 2.846 6.023 1.00 95.88 77 VAL A O 1
ATOM 571 N N . GLY A 1 78 ? -8.949 2.132 7.381 1.00 95.12 78 GLY A N 1
ATOM 572 C CA . GLY A 1 78 ? -9.620 2.584 8.595 1.00 95.12 78 GLY A CA 1
ATOM 573 C C . GLY A 1 78 ? -9.630 4.112 8.695 1.00 95.12 78 GLY A C 1
ATOM 574 O O . GLY A 1 78 ? -8.600 4.765 8.532 1.00 95.12 78 GLY A O 1
ATOM 575 N N . ALA A 1 79 ? -10.775 4.699 9.044 1.00 94.94 79 ALA A N 1
ATOM 576 C CA . ALA A 1 79 ? -10.914 6.145 9.227 1.00 94.94 79 ALA A CA 1
ATOM 577 C C . ALA A 1 79 ? -9.998 6.692 10.341 1.00 94.94 79 ALA A C 1
ATOM 579 O O . ALA A 1 79 ? -9.587 7.848 10.298 1.00 94.94 79 ALA A O 1
ATOM 580 N N . GLY A 1 80 ? -9.658 5.863 11.337 1.00 93.25 80 GLY A N 1
ATOM 581 C CA . GLY A 1 80 ? -8.654 6.193 12.353 1.00 93.25 80 GLY A CA 1
ATOM 582 C C . GLY A 1 80 ? -7.262 6.396 11.756 1.00 93.25 80 GLY A C 1
ATOM 583 O O . GLY A 1 80 ? -6.635 7.413 12.036 1.00 93.25 80 GLY A O 1
ATOM 584 N N . THR A 1 81 ? -6.830 5.487 10.880 1.00 92.44 81 THR A N 1
ATOM 585 C CA . THR A 1 81 ? -5.545 5.567 10.174 1.00 92.44 81 THR A CA 1
ATOM 586 C C . THR A 1 81 ? -5.491 6.779 9.253 1.00 92.44 81 THR A C 1
ATOM 588 O O . THR A 1 81 ? -4.523 7.525 9.320 1.00 92.44 81 THR A O 1
ATOM 591 N N . ILE A 1 82 ? -6.555 7.047 8.477 1.00 93.31 82 ILE A N 1
ATOM 592 C CA . ILE A 1 82 ? -6.640 8.255 7.630 1.00 93.31 82 ILE A CA 1
ATOM 593 C C . ILE A 1 82 ? -6.338 9.517 8.451 1.00 93.31 82 ILE A C 1
ATOM 595 O O . ILE A 1 82 ? -5.555 10.359 8.019 1.00 93.31 82 ILE A O 1
ATOM 599 N N . ARG A 1 83 ? -6.945 9.642 9.639 1.00 92.31 83 ARG A N 1
ATOM 600 C CA . ARG A 1 83 ? -6.761 10.811 10.511 1.00 92.31 83 ARG A CA 1
ATOM 601 C C . ARG A 1 83 ? -5.381 10.857 11.158 1.00 92.31 83 ARG A C 1
ATOM 603 O O . ARG A 1 83 ? -4.781 11.923 11.187 1.00 92.31 83 ARG A O 1
ATOM 610 N N . ALA A 1 84 ? -4.903 9.734 11.692 1.00 91.38 84 ALA A N 1
ATOM 611 C CA . ALA A 1 84 ? -3.620 9.667 12.393 1.00 91.38 84 ALA A CA 1
ATOM 612 C C . ALA A 1 84 ? -2.434 9.947 11.455 1.00 91.38 84 ALA A C 1
ATOM 614 O O . ALA A 1 84 ? -1.492 10.645 11.831 1.00 91.38 84 ALA A O 1
ATOM 615 N N . GLU A 1 85 ? -2.516 9.445 10.222 1.00 88.94 85 GLU A N 1
ATOM 616 C CA . GLU A 1 85 ? -1.470 9.587 9.208 1.00 88.94 85 GLU A CA 1
ATOM 617 C C . GLU A 1 85 ? -1.654 10.829 8.320 1.00 88.94 85 GLU A C 1
ATOM 619 O O . GLU A 1 85 ? -0.753 11.180 7.566 1.00 88.94 85 GLU A O 1
ATOM 624 N N . GLY A 1 86 ? -2.804 11.511 8.394 1.00 90.12 86 GLY A N 1
ATOM 625 C CA . GLY A 1 86 ? -3.073 12.725 7.618 1.00 90.12 86 GLY A CA 1
ATOM 626 C C . GLY A 1 86 ? -3.165 12.481 6.109 1.00 90.12 86 GLY A C 1
ATOM 627 O O . GLY A 1 86 ? -2.607 13.249 5.330 1.00 90.12 86 GLY A O 1
ATOM 628 N N . TYR A 1 87 ? -3.839 11.405 5.688 1.00 87.31 87 TYR A N 1
ATOM 629 C CA . TYR A 1 87 ? -3.899 11.033 4.271 1.00 87.31 87 TYR A CA 1
ATOM 630 C C . TYR A 1 87 ? -4.567 12.131 3.419 1.00 87.31 87 TYR A C 1
ATOM 632 O O . TYR A 1 87 ? -5.706 12.511 3.712 1.00 87.31 87 TYR A O 1
ATOM 640 N N . PRO A 1 88 ? -3.918 12.601 2.335 1.00 88.75 88 PRO A N 1
ATOM 641 C CA . PRO A 1 88 ? -4.585 13.406 1.316 1.00 88.75 88 PRO A CA 1
ATOM 642 C C . PRO A 1 88 ? -5.547 12.532 0.489 1.00 88.75 88 PRO A C 1
ATOM 644 O O . PRO A 1 88 ? -5.553 11.305 0.647 1.00 88.75 88 PRO A O 1
ATOM 647 N N . PRO A 1 89 ? -6.342 13.116 -0.429 1.00 88.75 89 PRO A N 1
ATOM 648 C CA . PRO A 1 89 ? -7.001 12.335 -1.471 1.00 88.75 89 PRO A CA 1
ATOM 649 C C . PRO A 1 89 ? -5.992 11.413 -2.164 1.00 88.75 89 PRO A C 1
ATOM 651 O O . PRO A 1 89 ? -4.928 11.860 -2.597 1.00 88.75 89 PRO A O 1
ATOM 654 N N . LEU A 1 90 ? -6.304 10.119 -2.232 1.00 92.25 90 LEU A N 1
ATOM 655 C CA . LEU A 1 90 ? -5.417 9.156 -2.875 1.00 92.25 90 LEU A CA 1
ATOM 656 C C . LEU A 1 90 ? -5.413 9.389 -4.386 1.00 92.25 90 LEU A C 1
ATOM 658 O O . LEU A 1 90 ? -6.452 9.606 -5.008 1.00 92.25 90 LEU A O 1
ATOM 662 N N . SER A 1 91 ? -4.224 9.302 -4.963 1.00 94.00 91 SER A N 1
ATOM 663 C CA . SER A 1 91 ? -3.988 9.339 -6.401 1.00 94.00 91 SER A CA 1
ATOM 664 C C . SER A 1 91 ? -2.961 8.273 -6.758 1.00 94.00 91 SER A C 1
ATOM 666 O O . SER A 1 91 ? -2.302 7.718 -5.877 1.00 94.00 91 SER A O 1
ATOM 668 N N . VAL A 1 92 ? -2.872 7.953 -8.044 1.00 96.31 92 VAL A N 1
ATOM 669 C CA . VAL A 1 92 ? -1.833 7.077 -8.581 1.00 96.31 92 VAL A CA 1
ATOM 670 C C . VAL A 1 92 ? -0.677 7.953 -9.046 1.00 96.31 92 VAL A C 1
ATOM 672 O O . VAL A 1 92 ? -0.899 8.939 -9.751 1.00 96.31 92 VAL A O 1
ATOM 675 N N . ALA A 1 93 ? 0.549 7.605 -8.654 1.00 91.25 93 ALA A N 1
ATOM 676 C CA . ALA A 1 93 ? 1.739 8.311 -9.109 1.00 91.25 93 ALA A CA 1
ATOM 677 C C . ALA A 1 93 ? 1.820 8.327 -10.647 1.00 91.25 93 ALA A C 1
ATOM 679 O O . ALA A 1 93 ? 1.612 7.303 -11.298 1.00 91.25 93 ALA A O 1
ATOM 680 N N . ALA A 1 94 ? 2.160 9.482 -11.229 1.00 94.69 94 ALA A N 1
ATOM 681 C CA . ALA A 1 94 ? 2.158 9.686 -12.681 1.00 94.69 94 ALA A CA 1
ATOM 682 C C . ALA A 1 94 ? 2.947 8.626 -13.488 1.00 94.69 94 ALA A C 1
ATOM 684 O O . ALA A 1 94 ? 2.426 8.187 -14.515 1.00 94.69 94 ALA A O 1
ATOM 685 N N . PRO A 1 95 ? 4.131 8.147 -13.042 1.00 92.19 95 PRO A N 1
ATOM 686 C CA . PRO A 1 95 ? 4.858 7.086 -13.749 1.00 92.19 95 PRO A CA 1
ATOM 687 C C . PRO A 1 95 ? 4.084 5.763 -13.862 1.00 92.19 95 PRO A C 1
ATOM 689 O O . PRO A 1 95 ? 4.287 5.006 -14.806 1.00 92.19 95 PRO A O 1
ATOM 692 N N . LEU A 1 96 ? 3.161 5.498 -12.932 1.00 96.31 96 LEU A N 1
ATOM 693 C CA . LEU A 1 96 ? 2.406 4.246 -12.851 1.00 96.31 96 LEU A CA 1
ATOM 694 C C . LEU A 1 96 ? 1.089 4.279 -13.636 1.00 96.31 96 LEU A C 1
ATOM 696 O O . LEU A 1 96 ? 0.451 3.236 -13.785 1.00 96.31 96 LEU A O 1
ATOM 700 N N . LEU A 1 97 ? 0.669 5.446 -14.140 1.00 96.81 97 LEU A N 1
ATOM 701 C CA . LEU A 1 97 ? -0.586 5.577 -14.883 1.00 96.81 97 LEU A CA 1
ATOM 702 C C . LEU A 1 97 ? -0.570 4.714 -16.147 1.00 96.81 97 LEU A C 1
ATOM 704 O O . LEU A 1 97 ? -1.486 3.930 -16.336 1.00 96.81 97 LEU A O 1
ATOM 708 N N . GLY A 1 98 ? 0.497 4.742 -16.951 1.00 97.19 98 GLY A N 1
ATOM 709 C CA . GLY A 1 98 ? 0.579 3.900 -18.156 1.00 97.19 98 GLY A CA 1
ATOM 710 C C . GLY A 1 98 ? 0.346 2.413 -17.853 1.00 97.19 98 GLY A C 1
ATOM 711 O O . GLY A 1 98 ? -0.551 1.794 -18.419 1.00 97.19 98 GLY A O 1
ATOM 712 N N . LEU A 1 99 ? 1.059 1.883 -16.855 1.00 96.31 99 LEU A N 1
ATOM 713 C CA . LEU A 1 99 ? 0.924 0.489 -16.417 1.00 96.31 99 LEU A CA 1
ATOM 714 C C . LEU A 1 99 ? -0.475 0.169 -15.877 1.00 96.31 99 LEU A C 1
ATOM 716 O O . LEU A 1 99 ? -0.995 -0.928 -16.068 1.00 96.31 99 LEU A O 1
ATOM 720 N N . ARG A 1 100 ? -1.103 1.120 -15.186 1.00 96.75 100 ARG A N 1
ATOM 721 C CA . ARG A 1 100 ? -2.473 0.981 -14.692 1.00 96.75 100 ARG A CA 1
ATOM 722 C C . ARG A 1 100 ? -3.494 0.946 -15.836 1.00 96.75 100 ARG A C 1
ATOM 724 O O . ARG A 1 100 ? -4.450 0.174 -15.766 1.00 96.75 100 ARG A O 1
ATOM 731 N N . HIS A 1 101 ? -3.290 1.740 -16.883 1.00 97.50 101 HIS A N 1
ATOM 732 C CA . HIS A 1 101 ? -4.181 1.791 -18.045 1.00 97.50 101 HIS A CA 1
ATOM 733 C C . HIS A 1 101 ? -4.076 0.517 -18.884 1.00 97.50 101 HIS A C 1
ATOM 735 O O . HIS A 1 101 ? -5.094 0.048 -19.390 1.00 97.50 101 HIS A O 1
ATOM 741 N N . ASP A 1 102 ? -2.891 -0.095 -18.957 1.00 96.31 102 ASP A N 1
ATOM 742 C CA . ASP A 1 102 ? -2.695 -1.403 -19.598 1.00 96.31 102 ASP A CA 1
ATOM 743 C C . ASP A 1 102 ? -3.519 -2.516 -18.920 1.00 96.31 102 ASP A C 1
ATOM 745 O O . ASP A 1 102 ? -3.886 -3.504 -19.556 1.00 96.31 102 ASP A O 1
ATOM 749 N N . LEU A 1 103 ? -3.878 -2.337 -17.641 1.00 93.44 103 LEU A N 1
ATOM 750 C CA . LEU A 1 103 ? -4.799 -3.210 -16.901 1.00 93.44 103 LEU A CA 1
ATOM 751 C C . LEU A 1 103 ? -6.282 -2.835 -17.087 1.00 93.44 103 LEU A C 1
ATOM 753 O O . LEU A 1 103 ? -7.153 -3.449 -16.470 1.00 93.44 103 LEU A O 1
ATOM 757 N N . GLY A 1 104 ? -6.587 -1.819 -17.898 1.00 95.69 104 GLY A N 1
ATOM 758 C CA . GLY A 1 104 ? -7.942 -1.309 -18.116 1.00 9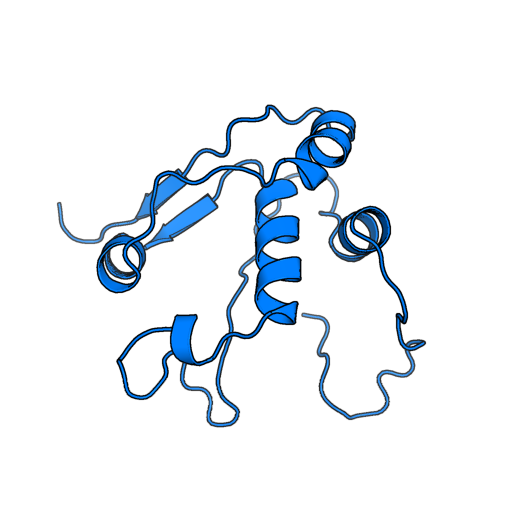5.69 104 GLY A CA 1
ATOM 759 C C . GLY A 1 104 ? -8.519 -0.530 -16.930 1.00 95.69 104 GLY A C 1
ATOM 760 O O . GLY A 1 104 ? -9.738 -0.373 -16.837 1.00 95.69 104 GLY A O 1
ATOM 761 N N . LEU A 1 105 ? -7.674 -0.063 -16.005 1.00 95.88 105 LEU A N 1
ATOM 762 C CA . LEU A 1 105 ? -8.098 0.686 -14.822 1.00 95.88 105 LEU A CA 1
ATOM 763 C C . LEU A 1 105 ? -8.063 2.203 -15.079 1.00 95.88 105 LEU A C 1
ATOM 765 O O . LEU A 1 105 ? -7.141 2.682 -15.735 1.00 95.88 105 LEU A O 1
ATOM 769 N N . PRO A 1 106 ? -9.019 2.980 -14.533 1.00 96.44 106 PRO A N 1
ATOM 770 C CA . PRO A 1 106 ? -9.032 4.437 -14.680 1.00 96.44 106 PRO A CA 1
ATOM 771 C C . PRO A 1 106 ? -7.996 5.110 -13.769 1.00 96.44 106 PRO A C 1
ATOM 773 O O . PRO A 1 106 ? -7.686 4.577 -12.704 1.00 96.44 106 PRO A O 1
ATOM 776 N N . ASP A 1 107 ? -7.555 6.326 -14.100 1.00 96.88 107 ASP A N 1
ATOM 777 C CA . ASP A 1 107 ? -6.605 7.137 -13.313 1.00 96.88 107 ASP A CA 1
A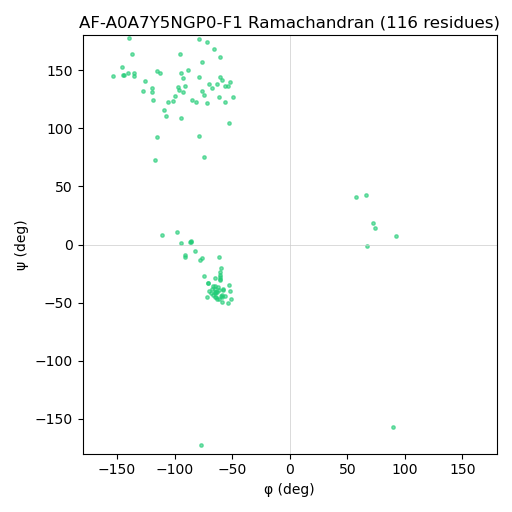TOM 778 C C . ASP A 1 107 ? -7.042 7.308 -11.849 1.00 96.88 107 ASP A C 1
ATOM 780 O O . ASP A 1 107 ? -6.224 7.346 -10.928 1.00 96.88 107 ASP A O 1
ATOM 784 N N . SER A 1 108 ? -8.357 7.405 -11.621 1.00 95.62 108 SER A N 1
ATOM 785 C CA . SER A 1 108 ? -8.926 7.559 -10.286 1.00 95.62 108 SER A CA 1
ATOM 786 C C . SER A 1 108 ? -8.624 6.347 -9.404 1.00 95.62 108 SER A C 1
ATOM 788 O O . SER A 1 108 ? -8.801 5.200 -9.831 1.00 95.62 108 SER A O 1
ATOM 790 N N . LEU A 1 109 ? -8.283 6.605 -8.139 1.00 96.75 109 LEU A N 1
ATOM 791 C CA . LEU A 1 109 ? -8.127 5.586 -7.105 1.00 96.75 109 LEU A CA 1
ATOM 792 C C . LEU A 1 109 ? -9.178 5.778 -6.001 1.00 96.75 109 LEU A C 1
ATOM 794 O O . LEU A 1 109 ? -8.956 6.544 -5.061 1.00 96.75 109 LEU A O 1
ATOM 798 N N . PRO A 1 110 ? -10.339 5.106 -6.100 1.00 96.19 110 PRO A N 1
ATOM 799 C CA . PRO A 1 110 ? -11.378 5.183 -5.084 1.00 96.19 110 PRO A CA 1
ATOM 800 C C . PRO A 1 110 ? -10.878 4.729 -3.710 1.00 96.19 110 PRO A C 1
ATOM 802 O O . PRO A 1 110 ? -10.152 3.738 -3.590 1.00 96.19 110 PRO A O 1
ATOM 805 N N . VAL A 1 111 ? -11.338 5.417 -2.665 1.00 95.75 111 VAL A N 1
ATOM 806 C CA . VAL A 1 111 ? -11.037 5.087 -1.268 1.00 95.75 111 VAL A CA 1
ATOM 807 C C . VAL A 1 111 ? -12.320 4.788 -0.519 1.00 95.75 111 VAL A C 1
ATOM 809 O O . VAL A 1 111 ? -13.267 5.570 -0.548 1.00 95.75 111 VAL A O 1
ATOM 812 N N . VAL A 1 112 ? -12.325 3.671 0.198 1.00 96.88 112 VAL A N 1
ATOM 813 C CA . VAL A 1 112 ? -13.379 3.299 1.137 1.00 96.88 112 VAL A CA 1
ATOM 814 C C . VAL A 1 112 ? -12.831 3.468 2.547 1.00 96.88 112 VAL A C 1
ATOM 816 O O . VAL A 1 112 ? -11.965 2.713 2.990 1.00 96.88 112 VAL A O 1
ATOM 819 N N . ALA A 1 113 ? -13.347 4.470 3.256 1.00 95.56 113 ALA A N 1
ATOM 820 C CA . ALA A 1 113 ? -13.051 4.677 4.664 1.00 95.56 113 ALA A CA 1
ATOM 821 C C . ALA A 1 113 ? -13.983 3.818 5.531 1.00 95.56 113 ALA A C 1
ATOM 823 O O . ALA A 1 113 ? -15.204 3.935 5.447 1.00 95.56 113 ALA A O 1
ATOM 824 N N . VAL A 1 114 ? -13.408 2.983 6.395 1.00 96.69 114 VAL A N 1
ATOM 825 C CA . VAL A 1 114 ? -14.160 2.157 7.349 1.00 96.69 114 VAL A CA 1
ATOM 826 C C . VAL A 1 114 ? -14.109 2.805 8.728 1.00 96.69 114 VAL A C 1
ATOM 828 O O . VAL A 1 114 ? -13.031 3.046 9.274 1.00 96.69 114 VAL A O 1
ATOM 831 N N . SER A 1 115 ? -15.272 3.084 9.313 1.00 95.00 115 SER A N 1
ATOM 832 C CA . SER A 1 115 ? -15.403 3.651 10.657 1.00 95.00 115 SER A CA 1
ATOM 833 C C . SER A 1 115 ? -16.310 2.770 11.509 1.00 95.00 115 SER A C 1
ATOM 835 O O . SER A 1 115 ? -17.329 2.291 11.023 1.00 95.00 115 SER A O 1
ATOM 837 N N . ASN A 1 116 ? -15.963 2.586 12.786 1.00 92.12 116 ASN A N 1
ATOM 838 C CA . ASN A 1 116 ? -16.878 2.010 13.780 1.00 92.12 116 ASN A CA 1
ATOM 839 C C . ASN A 1 116 ? -17.647 3.083 14.571 1.00 92.12 116 ASN A C 1
ATOM 841 O O . ASN A 1 116 ? -18.404 2.750 15.478 1.00 92.12 116 ASN A O 1
ATOM 845 N N . ARG A 1 117 ? -17.423 4.362 14.248 1.00 82.69 117 ARG A N 1
ATOM 846 C CA . ARG A 1 117 ? -18.150 5.507 14.797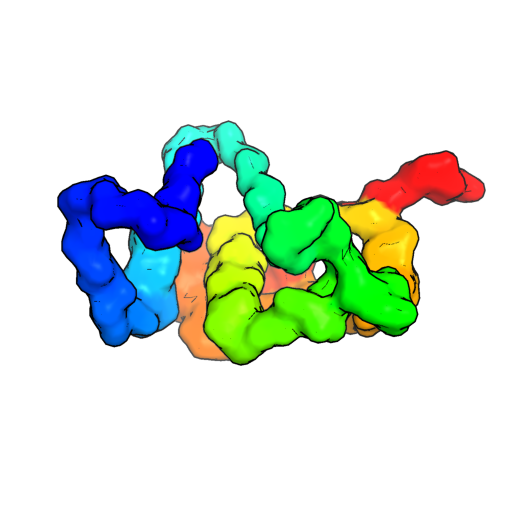 1.00 82.69 117 ARG A CA 1
ATOM 847 C C . ARG A 1 117 ? -19.030 6.067 13.685 1.00 82.69 117 ARG A C 1
ATOM 849 O O . ARG A 1 117 ? -18.483 6.464 12.650 1.00 82.69 117 ARG A O 1
ATOM 856 N N . GLY A 1 118 ? -20.342 5.996 13.893 1.00 65.19 118 GLY A N 1
ATOM 857 C CA . GLY A 1 118 ? -21.352 6.690 13.092 1.00 65.19 118 GLY A CA 1
ATOM 858 C C . GLY A 1 118 ? -21.527 8.124 13.556 1.00 65.19 118 GLY A C 1
ATOM 859 O O . GLY A 1 118 ? -21.200 8.393 14.736 1.00 65.19 118 GLY A O 1
#

Foldseek 3Di:
DQDDDPDPSVDPPPPPDDLVNLCVVPPDDPDDDDDDDADADPVGHRDDPLRANVVRDDPVSVSNVLSVQLNDLEAEDEPVNCVSVVDDQDFRPPVSQVVSVVVVHDRHHHYHYDYPPD

Sequence (118 aa):
MRLLVPGRSGLPALADLDDAGLFRVYACPDGRWVRCNMVTSLDGAATGPDGKSGSINNEADHVVFEVLRALSHVVVVGAGTIRAEGYPPLSVAAPLLGLRHDLGLPDSLPVVAVSNRG